Protein AF-A0A956S6U5-F1 (afdb_monomer_lite)

Structure (mmCIF, N/CA/C/O backbone):
data_AF-A0A956S6U5-F1
#
_entry.id   AF-A0A956S6U5-F1
#
loop_
_atom_site.group_PDB
_atom_site.id
_atom_site.type_symbol
_atom_site.label_atom_id
_atom_site.label_alt_id
_atom_site.label_comp_id
_atom_site.label_asym_id
_atom_site.label_entity_id
_atom_site.label_seq_id
_atom_site.pdbx_PDB_ins_code
_atom_site.Cartn_x
_atom_site.Cartn_y
_atom_site.Cartn_z
_atom_site.occupancy
_atom_site.B_iso_or_equiv
_atom_site.auth_seq_id
_atom_site.auth_comp_id
_atom_site.auth_asym_id
_atom_site.auth_atom_id
_atom_site.pdbx_PDB_model_num
ATOM 1 N N . MET A 1 1 ? -12.063 -19.665 31.461 1.00 63.97 1 MET A N 1
ATOM 2 C CA . MET A 1 1 ? -12.113 -18.635 30.399 1.00 63.97 1 MET A CA 1
ATOM 3 C C . MET A 1 1 ? -10.797 -17.857 30.260 1.00 63.97 1 MET A C 1
ATOM 5 O O . MET A 1 1 ? -10.164 -17.973 29.224 1.00 63.97 1 MET A O 1
ATOM 9 N N . ILE A 1 2 ? -10.306 -17.149 31.289 1.00 70.75 2 ILE A N 1
ATOM 10 C CA . ILE A 1 2 ? -9.060 -16.338 31.210 1.00 70.75 2 ILE A CA 1
ATOM 11 C C . ILE A 1 2 ? -7.809 -17.171 30.856 1.00 70.75 2 ILE A C 1
ATOM 13 O O . ILE A 1 2 ? -6.985 -16.750 30.048 1.00 70.75 2 ILE A O 1
ATOM 17 N N . LYS A 1 3 ? -7.678 -18.381 31.419 1.00 70.56 3 LYS A N 1
ATOM 18 C CA . LYS A 1 3 ? -6.558 -19.301 31.135 1.00 70.56 3 LYS A CA 1
ATOM 19 C C . LYS A 1 3 ? -6.547 -19.758 29.667 1.00 70.56 3 LYS A C 1
ATOM 21 O O . LYS A 1 3 ? -5.486 -19.817 29.059 1.00 70.56 3 LYS A O 1
ATOM 26 N N . THR A 1 4 ? -7.730 -19.992 29.097 1.00 69.81 4 THR A N 1
ATOM 27 C CA . THR A 1 4 ? -7.942 -20.384 27.695 1.00 69.81 4 THR A CA 1
ATOM 28 C C . THR A 1 4 ? -7.546 -19.259 26.736 1.00 69.81 4 THR A C 1
ATOM 30 O O . THR A 1 4 ? -6.752 -19.491 25.835 1.00 69.81 4 THR A O 1
ATOM 33 N N . ILE A 1 5 ? -7.970 -18.018 27.010 1.00 75.44 5 ILE A N 1
ATOM 34 C CA . ILE A 1 5 ? -7.596 -16.827 26.218 1.00 75.44 5 ILE A CA 1
ATOM 35 C C . ILE A 1 5 ? -6.073 -16.602 26.236 1.00 75.44 5 ILE A C 1
ATOM 37 O O . ILE A 1 5 ? -5.474 -16.217 25.233 1.00 75.44 5 ILE A O 1
ATOM 41 N N . LYS A 1 6 ? -5.417 -16.851 27.378 1.00 69.94 6 LYS A N 1
ATOM 42 C CA . LYS A 1 6 ? -3.961 -16.684 27.522 1.00 69.94 6 LYS A CA 1
ATOM 43 C C . LYS A 1 6 ? -3.171 -17.757 26.758 1.00 69.94 6 LYS A C 1
ATOM 45 O O . LYS A 1 6 ? -2.112 -17.452 26.218 1.00 69.94 6 LYS A O 1
ATOM 50 N N . LEU A 1 7 ? -3.688 -18.988 26.708 1.00 70.00 7 LEU A N 1
ATOM 51 C CA . LEU A 1 7 ? -3.117 -20.087 25.921 1.00 70.00 7 LEU A CA 1
ATOM 52 C C . LEU A 1 7 ? -3.271 -19.840 24.413 1.00 70.00 7 LEU A C 1
ATOM 54 O O . LEU A 1 7 ? -2.314 -20.038 23.672 1.00 70.00 7 LEU A O 1
ATOM 58 N N . GLU A 1 8 ? -4.424 -19.330 23.980 1.00 72.94 8 GLU A N 1
ATOM 59 C CA . GLU A 1 8 ? -4.687 -18.994 22.577 1.00 72.94 8 GLU A CA 1
ATOM 60 C C . GLU A 1 8 ? -3.813 -17.826 22.091 1.00 72.94 8 GLU A C 1
ATOM 62 O O . GLU A 1 8 ? -3.187 -17.921 21.038 1.00 72.94 8 GLU A O 1
ATOM 67 N N . LYS A 1 9 ? -3.658 -16.767 22.906 1.00 70.75 9 LYS A N 1
ATOM 68 C CA . LYS A 1 9 ? -2.709 -15.673 22.625 1.00 70.75 9 LYS A CA 1
ATOM 69 C C . LYS A 1 9 ? -1.279 -16.181 22.460 1.00 70.75 9 LYS A C 1
ATOM 71 O O . LYS A 1 9 ? -0.632 -15.840 21.481 1.00 70.75 9 LYS A O 1
ATOM 76 N N . LYS A 1 10 ? -0.814 -17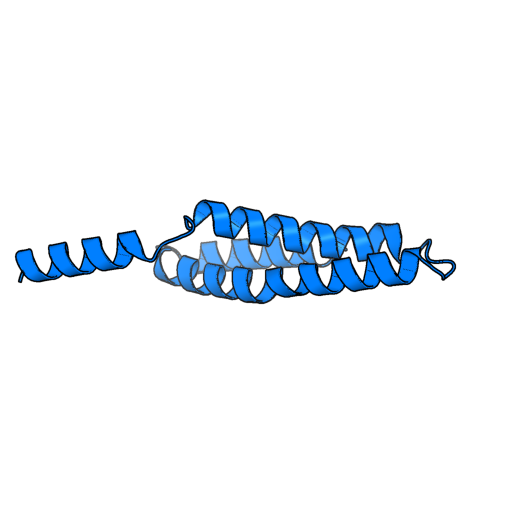.041 23.374 1.00 72.56 10 LYS A N 1
ATOM 77 C CA . LYS A 1 10 ? 0.533 -17.628 23.310 1.00 72.56 10 LYS A CA 1
ATOM 78 C C . LYS A 1 10 ? 0.737 -18.450 22.029 1.00 72.56 10 LYS A C 1
ATOM 80 O O . LYS A 1 10 ? 1.817 -18.406 21.457 1.00 72.56 10 LYS A O 1
ATOM 85 N N . GLY A 1 11 ? -0.289 -19.168 21.568 1.00 72.25 11 GLY A N 1
ATOM 86 C CA . GLY A 1 11 ? -0.271 -19.869 20.280 1.00 72.25 11 GLY A CA 1
ATOM 87 C C . GLY A 1 11 ? -0.217 -18.916 19.082 1.00 72.25 11 GLY A C 1
ATOM 88 O O . GLY A 1 11 ? 0.601 -19.117 18.189 1.00 72.25 11 GLY A O 1
ATOM 89 N N . LEU A 1 12 ? -1.024 -17.848 19.095 1.00 69.00 12 LEU A N 1
ATOM 90 C CA . LEU A 1 12 ? -1.036 -16.817 18.049 1.00 69.00 12 LEU A CA 1
ATOM 91 C C . LEU A 1 12 ? 0.292 -16.058 17.942 1.00 69.00 12 LEU A C 1
ATOM 93 O O . LEU A 1 12 ? 0.727 -15.716 16.847 1.00 69.00 12 LEU A O 1
ATOM 97 N N . ASP A 1 13 ? 0.936 -15.784 19.069 1.00 74.31 13 ASP A N 1
ATOM 98 C CA . ASP A 1 13 ? 2.201 -15.054 19.101 1.00 74.31 13 ASP A CA 1
ATOM 99 C C . ASP A 1 13 ? 3.360 -15.909 18.552 1.00 74.31 13 ASP A C 1
ATOM 101 O O . ASP A 1 13 ? 4.297 -15.363 17.979 1.00 74.31 13 ASP A O 1
ATOM 105 N N . ASN A 1 14 ? 3.253 -17.243 18.617 1.00 71.94 14 ASN A N 1
ATOM 106 C CA . ASN A 1 14 ? 4.219 -18.166 18.009 1.00 71.94 14 ASN A CA 1
ATOM 107 C C . ASN A 1 14 ? 4.066 -18.303 16.479 1.00 71.94 14 ASN A C 1
ATOM 109 O O . ASN A 1 14 ? 5.012 -18.727 15.822 1.00 71.94 14 ASN A O 1
ATOM 113 N N . ILE A 1 15 ? 2.902 -17.962 15.905 1.00 73.81 15 ILE A N 1
ATOM 114 C CA . ILE A 1 15 ? 2.659 -17.995 14.443 1.00 73.81 15 ILE A CA 1
ATOM 115 C C . ILE A 1 15 ? 2.759 -16.614 13.777 1.00 73.81 15 ILE A C 1
ATOM 117 O O . ILE A 1 15 ? 2.826 -16.520 12.551 1.00 73.81 15 ILE A O 1
ATOM 121 N N . LYS A 1 16 ? 2.773 -15.523 14.553 1.00 74.88 16 LYS A N 1
ATOM 122 C CA . LYS A 1 16 ? 2.963 -14.161 14.035 1.00 74.88 16 LYS A CA 1
ATOM 123 C C . LYS A 1 16 ? 4.431 -13.923 13.695 1.00 74.88 16 LYS A C 1
ATOM 125 O O . LYS A 1 16 ? 5.196 -13.429 14.514 1.00 74.88 16 LYS A O 1
ATOM 130 N N . LEU A 1 17 ? 4.799 -14.235 12.456 1.00 78.62 17 LEU A N 1
ATOM 131 C CA . LEU A 1 17 ? 6.159 -14.029 11.955 1.00 78.62 17 LEU A CA 1
ATOM 132 C C . LEU A 1 17 ? 6.515 -12.538 11.790 1.00 78.62 17 LEU A C 1
ATOM 134 O O . LEU A 1 17 ? 7.660 -12.150 11.999 1.00 78.62 17 LEU A O 1
ATOM 138 N N . LEU A 1 18 ? 5.539 -11.696 11.424 1.00 83.56 18 LEU A N 1
ATOM 139 C CA . LEU A 1 18 ? 5.728 -10.264 11.170 1.00 83.56 18 LEU A CA 1
ATOM 140 C C . LEU A 1 18 ? 4.713 -9.413 11.939 1.00 83.56 18 LEU A C 1
ATOM 142 O O . LEU A 1 18 ? 3.536 -9.758 12.065 1.00 83.56 18 LEU A O 1
ATOM 146 N N . SER A 1 19 ? 5.164 -8.256 12.422 1.00 88.06 19 SER A N 1
ATOM 147 C CA . SER A 1 19 ? 4.287 -7.244 13.011 1.00 88.06 19 SER A CA 1
ATOM 148 C C . SER A 1 19 ? 3.455 -6.533 11.939 1.00 88.06 19 SER A C 1
ATOM 150 O O . SER A 1 19 ? 3.873 -6.371 10.791 1.00 88.06 19 SER A O 1
ATOM 152 N N . GLY A 1 20 ? 2.289 -6.013 12.332 1.00 86.12 20 GLY A N 1
ATOM 153 C CA . GLY A 1 20 ? 1.441 -5.230 11.428 1.00 86.12 20 GLY A CA 1
ATOM 154 C C . GLY A 1 20 ? 2.137 -3.983 10.864 1.00 86.12 20 GLY A C 1
ATOM 155 O O . GLY A 1 20 ? 1.830 -3.569 9.754 1.00 86.12 20 GLY A O 1
ATOM 156 N N . ALA A 1 21 ? 3.098 -3.400 11.589 1.00 90.12 21 ALA A N 1
ATOM 157 C CA . ALA A 1 21 ? 3.903 -2.285 11.088 1.00 90.12 21 ALA A CA 1
ATOM 158 C C . ALA A 1 21 ? 4.881 -2.728 9.987 1.00 90.12 21 ALA A C 1
ATOM 160 O O . ALA A 1 21 ? 4.968 -2.069 8.956 1.00 90.12 21 ALA A O 1
ATOM 161 N N . GLN A 1 22 ? 5.558 -3.869 10.162 1.00 92.38 22 GLN A N 1
ATOM 162 C CA . GLN A 1 22 ? 6.442 -4.435 9.134 1.00 92.38 22 GLN A CA 1
ATOM 163 C C . GLN A 1 22 ? 5.676 -4.752 7.850 1.00 92.38 22 GLN A C 1
ATOM 165 O O . GLN A 1 22 ? 6.116 -4.378 6.769 1.00 92.38 22 GLN A O 1
ATOM 170 N N . LEU A 1 23 ? 4.495 -5.363 7.967 1.00 92.50 23 LEU A N 1
ATOM 171 C CA . LEU A 1 23 ? 3.650 -5.652 6.809 1.00 92.50 23 LEU A CA 1
ATOM 172 C C . LEU A 1 23 ? 3.209 -4.370 6.075 1.00 92.50 23 LEU A C 1
ATOM 174 O O . LEU A 1 23 ? 3.131 -4.372 4.849 1.00 92.50 23 LEU A O 1
ATOM 178 N N . LYS A 1 24 ? 2.972 -3.260 6.794 1.00 91.69 24 LYS A N 1
ATOM 179 C CA . LYS A 1 24 ? 2.673 -1.959 6.166 1.00 91.69 24 LYS A CA 1
ATOM 180 C C . LYS A 1 24 ? 3.855 -1.436 5.366 1.00 91.69 24 LYS A C 1
ATOM 182 O O . LYS A 1 24 ? 3.659 -0.997 4.240 1.00 91.69 24 LYS A O 1
ATOM 187 N N . TYR A 1 25 ? 5.067 -1.502 5.917 1.00 94.12 25 TYR A N 1
ATOM 188 C CA . TYR A 1 25 ? 6.264 -1.084 5.185 1.00 94.12 25 TYR A CA 1
ATOM 189 C C . TYR A 1 25 ? 6.505 -1.936 3.940 1.00 94.12 25 TYR A C 1
ATOM 191 O O . TYR A 1 25 ? 6.836 -1.384 2.898 1.00 94.12 25 TYR A O 1
ATOM 199 N N . ILE A 1 26 ? 6.271 -3.249 4.018 1.00 94.25 26 ILE A N 1
ATOM 200 C CA . ILE A 1 26 ? 6.359 -4.140 2.853 1.00 94.25 26 ILE A CA 1
ATOM 201 C C . ILE A 1 26 ? 5.341 -3.733 1.781 1.00 94.25 26 ILE A C 1
ATOM 203 O O . ILE A 1 26 ? 5.702 -3.647 0.612 1.00 94.25 26 ILE A O 1
ATOM 207 N N . ALA A 1 27 ? 4.098 -3.430 2.169 1.00 93.69 27 ALA A N 1
ATOM 208 C CA . ALA A 1 27 ? 3.069 -2.975 1.234 1.00 93.69 27 ALA A CA 1
ATOM 209 C C . ALA A 1 27 ? 3.461 -1.663 0.534 1.00 93.69 27 ALA A C 1
ATOM 211 O O . ALA A 1 27 ? 3.387 -1.578 -0.690 1.00 93.69 27 ALA A O 1
ATOM 212 N N . PHE A 1 28 ? 3.935 -0.669 1.295 1.00 94.00 28 PHE A N 1
ATOM 213 C CA . PHE A 1 28 ? 4.400 0.602 0.733 1.00 94.00 28 PHE A CA 1
ATOM 214 C C . PHE A 1 28 ? 5.612 0.428 -0.183 1.00 94.00 28 PHE A C 1
ATOM 216 O O . PHE A 1 28 ? 5.646 1.022 -1.254 1.00 94.00 28 PHE A O 1
ATOM 223 N N . LEU A 1 29 ? 6.591 -0.392 0.207 1.00 94.38 29 LEU A N 1
ATOM 224 C CA . LEU A 1 29 ? 7.791 -0.616 -0.595 1.00 94.38 29 LEU A CA 1
ATOM 225 C C . LEU A 1 29 ? 7.471 -1.353 -1.902 1.00 94.38 29 LEU A C 1
ATOM 227 O O . LEU A 1 29 ? 7.954 -0.958 -2.955 1.00 94.38 29 LEU A O 1
ATOM 231 N N . SER A 1 30 ? 6.629 -2.388 -1.841 1.00 93.56 30 SER A N 1
ATOM 232 C CA . SER A 1 30 ? 6.164 -3.134 -3.018 1.00 93.56 30 SER A CA 1
ATOM 233 C C . SER A 1 30 ? 5.432 -2.217 -4.008 1.00 93.56 30 SER A C 1
ATOM 235 O O . SER A 1 30 ? 5.737 -2.233 -5.196 1.00 93.56 30 SER A O 1
ATOM 237 N N . MET A 1 31 ? 4.549 -1.344 -3.518 1.00 94.19 31 MET A N 1
ATOM 238 C CA . MET A 1 31 ? 3.840 -0.364 -4.347 1.00 94.19 31 MET A CA 1
ATOM 239 C C . MET A 1 31 ? 4.770 0.687 -4.952 1.00 94.19 31 MET A C 1
ATOM 241 O O . MET A 1 31 ? 4.615 1.039 -6.115 1.00 94.19 31 MET A O 1
ATOM 245 N N . LEU A 1 32 ? 5.745 1.171 -4.178 1.00 92.88 32 LEU A N 1
ATOM 246 C CA . LEU A 1 32 ? 6.726 2.136 -4.662 1.00 92.88 32 LEU A CA 1
ATOM 247 C C . LEU A 1 32 ? 7.572 1.544 -5.792 1.00 92.88 32 LEU A C 1
ATOM 249 O O . LEU A 1 32 ? 7.812 2.223 -6.781 1.00 92.88 32 LEU A O 1
ATOM 253 N N . ILE A 1 33 ? 7.998 0.283 -5.662 1.00 90.69 33 ILE A N 1
ATOM 254 C CA . ILE A 1 33 ? 8.749 -0.420 -6.710 1.00 90.69 33 ILE A CA 1
ATOM 255 C C . ILE A 1 33 ? 7.911 -0.529 -7.990 1.00 90.69 33 ILE A C 1
ATOM 257 O O . ILE A 1 33 ? 8.430 -0.237 -9.061 1.00 90.69 33 ILE A O 1
ATOM 261 N N . ASP A 1 34 ? 6.627 -0.883 -7.882 1.00 90.69 34 ASP A N 1
ATOM 262 C CA . ASP A 1 34 ? 5.699 -0.958 -9.023 1.00 90.69 34 ASP A CA 1
ATOM 263 C C . ASP A 1 34 ? 5.563 0.388 -9.755 1.00 90.69 34 ASP A C 1
ATOM 265 O O . ASP A 1 34 ? 5.668 0.457 -10.978 1.00 90.69 34 ASP A O 1
ATOM 269 N N . HIS A 1 35 ? 5.377 1.466 -8.992 1.00 91.44 35 HIS A N 1
ATOM 270 C CA . HIS A 1 35 ? 5.216 2.826 -9.510 1.00 91.44 35 HIS A CA 1
ATOM 271 C C . HIS A 1 35 ? 6.513 3.334 -10.154 1.00 91.44 35 HIS A C 1
ATOM 273 O O . HIS A 1 35 ? 6.519 3.705 -11.323 1.00 91.44 35 HIS A O 1
ATOM 279 N N . VAL A 1 36 ? 7.654 3.195 -9.469 1.00 89.06 36 VAL A N 1
ATOM 280 C CA . VAL A 1 36 ? 8.980 3.552 -10.004 1.00 89.06 36 VAL A CA 1
ATOM 281 C C . VAL A 1 36 ? 9.315 2.765 -11.273 1.00 89.06 36 VAL A C 1
ATOM 283 O O . VAL A 1 36 ? 9.849 3.338 -12.224 1.00 89.06 36 VAL A O 1
ATOM 286 N N . ASN A 1 37 ? 8.991 1.470 -11.320 1.00 86.94 37 ASN A N 1
ATOM 287 C CA . ASN A 1 37 ? 9.198 0.644 -12.507 1.00 86.94 37 ASN A CA 1
ATOM 288 C C . ASN A 1 37 ? 8.385 1.184 -13.697 1.00 86.94 37 ASN A C 1
ATOM 290 O O . ASN A 1 37 ? 8.934 1.418 -14.774 1.00 86.94 37 ASN A O 1
ATOM 294 N N . LYS A 1 38 ? 7.098 1.481 -13.492 1.00 85.56 38 LYS A N 1
ATOM 295 C CA . LYS A 1 38 ? 6.208 2.022 -14.534 1.00 85.56 38 LYS A CA 1
ATOM 296 C C . LYS A 1 38 ? 6.539 3.457 -14.945 1.00 85.56 38 LYS A C 1
ATOM 298 O O . LYS A 1 38 ? 6.404 3.795 -16.117 1.00 85.56 38 LYS A O 1
ATOM 303 N N . ALA A 1 39 ? 6.982 4.294 -14.012 1.00 85.62 39 ALA A N 1
ATOM 304 C CA . ALA A 1 39 ? 7.265 5.702 -14.264 1.00 85.62 39 ALA A CA 1
ATOM 305 C C . ALA A 1 39 ? 8.651 5.952 -14.861 1.00 85.62 39 ALA A C 1
ATOM 307 O O . ALA A 1 39 ? 8.804 6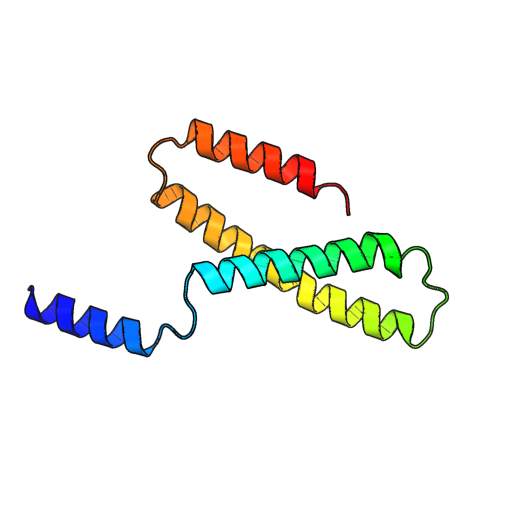.865 -15.667 1.00 85.62 39 ALA A O 1
ATOM 308 N N . LEU A 1 40 ? 9.668 5.179 -14.462 1.00 80.81 40 LEU A N 1
ATOM 309 C CA . LEU A 1 40 ? 11.059 5.425 -14.859 1.00 80.81 40 LEU A CA 1
ATOM 310 C C . LEU A 1 40 ? 11.622 4.364 -15.801 1.00 80.81 40 LEU A C 1
ATOM 312 O O . LEU A 1 40 ? 12.385 4.711 -16.696 1.00 80.81 40 LEU A O 1
ATOM 316 N N . ILE A 1 41 ? 11.281 3.086 -15.608 1.00 77.25 41 ILE A N 1
ATOM 317 C CA . ILE A 1 41 ? 11.896 1.986 -16.367 1.00 77.25 41 ILE A CA 1
ATOM 318 C C . ILE A 1 41 ? 11.136 1.726 -17.670 1.00 77.25 41 ILE A C 1
ATOM 320 O O . ILE A 1 41 ? 11.758 1.680 -18.728 1.00 77.25 41 ILE A O 1
ATOM 324 N N . TYR A 1 42 ? 9.804 1.644 -17.626 1.00 78.38 42 TYR A N 1
ATOM 325 C CA . TYR A 1 42 ? 8.963 1.440 -18.816 1.00 78.38 42 TYR A CA 1
ATOM 326 C C . TYR A 1 42 ? 9.183 2.468 -19.950 1.00 78.38 42 TYR A C 1
ATOM 328 O O . TYR A 1 42 ? 9.216 2.053 -21.108 1.00 78.38 42 TYR A O 1
ATOM 336 N N . PRO A 1 43 ? 9.372 3.780 -19.691 1.00 76.69 43 PRO A N 1
ATOM 337 C CA . PRO A 1 43 ? 9.581 4.761 -20.763 1.00 76.69 43 PRO A CA 1
ATOM 338 C C . PRO A 1 43 ? 10.942 4.668 -21.466 1.00 76.69 43 PRO A C 1
ATOM 340 O O . PRO A 1 43 ? 11.096 5.221 -22.551 1.00 76.69 43 PRO A O 1
ATOM 343 N N . ILE A 1 44 ? 11.928 4.014 -20.844 1.00 73.31 44 ILE A N 1
ATOM 344 C CA . ILE A 1 44 ? 13.318 3.896 -21.330 1.00 73.31 44 ILE A CA 1
ATOM 345 C C . ILE A 1 44 ? 13.593 2.444 -21.780 1.00 73.31 44 ILE A C 1
ATOM 347 O O . ILE A 1 44 ? 14.732 2.010 -21.947 1.00 73.31 44 ILE A O 1
ATOM 351 N N . LEU A 1 45 ? 12.537 1.642 -21.927 1.00 73.75 45 LEU A N 1
ATOM 352 C CA . LEU A 1 45 ? 12.638 0.207 -22.133 1.00 73.75 45 LEU A CA 1
ATOM 353 C C . LEU A 1 45 ? 12.898 -0.117 -23.613 1.00 73.75 45 LEU A C 1
ATOM 355 O O . LEU A 1 45 ? 11.975 -0.376 -24.376 1.00 73.75 45 LEU A O 1
ATOM 359 N N . ASP A 1 46 ? 14.173 -0.154 -24.005 1.00 70.44 46 ASP A N 1
ATOM 360 C CA . ASP A 1 46 ? 14.620 -0.494 -25.373 1.00 70.44 46 ASP A CA 1
ATOM 361 C C . ASP A 1 46 ? 14.767 -2.014 -25.630 1.00 70.44 46 ASP A C 1
ATOM 363 O O . ASP A 1 46 ? 15.352 -2.457 -26.619 1.00 70.44 46 ASP A O 1
ATOM 367 N N . GLY A 1 47 ? 14.200 -2.843 -24.750 1.00 67.25 47 GLY A N 1
ATOM 368 C CA . GLY A 1 47 ? 14.232 -4.303 -24.848 1.00 67.25 47 GLY A CA 1
ATOM 369 C C . GLY A 1 47 ? 15.478 -4.969 -24.242 1.00 67.25 47 GLY A C 1
ATOM 370 O O . GLY A 1 47 ? 16.422 -4.318 -23.799 1.00 67.25 47 GLY A O 1
ATOM 371 N N . GLY A 1 48 ? 15.474 -6.305 -24.175 1.00 78.25 48 GLY A N 1
ATOM 372 C CA . GLY A 1 48 ? 16.569 -7.105 -23.603 1.00 78.25 48 GLY A CA 1
ATOM 373 C C . GLY A 1 48 ? 16.471 -7.316 -22.085 1.00 78.25 48 GLY A C 1
ATOM 374 O O . GLY A 1 48 ? 15.379 -7.400 -21.538 1.00 78.25 48 GLY A O 1
ATOM 375 N N . LEU A 1 49 ? 17.613 -7.409 -21.394 1.00 73.56 49 LEU A N 1
ATOM 376 C CA . LEU A 1 49 ? 17.718 -7.758 -19.960 1.00 73.56 49 LEU A CA 1
ATOM 377 C C . LEU A 1 49 ? 16.877 -6.834 -19.045 1.00 73.56 49 LEU A C 1
ATOM 379 O O . LEU A 1 49 ? 16.348 -7.267 -18.026 1.00 73.56 49 LEU A O 1
ATOM 383 N N . LEU A 1 50 ? 16.686 -5.570 -19.435 1.00 75.31 50 LEU A N 1
ATOM 384 C CA . LEU A 1 50 ? 15.853 -4.620 -18.691 1.00 75.31 50 LEU A CA 1
ATOM 385 C C . LEU A 1 50 ? 14.358 -4.988 -18.686 1.00 75.31 50 LEU A C 1
ATOM 387 O O . LEU A 1 50 ? 13.691 -4.693 -17.697 1.00 75.31 50 LEU A O 1
ATOM 391 N N . LEU A 1 51 ? 13.846 -5.663 -19.726 1.00 78.12 51 LEU A N 1
ATOM 392 C CA . LEU A 1 51 ? 12.469 -6.184 -19.735 1.00 78.12 51 LEU A CA 1
ATOM 393 C C . LEU A 1 51 ? 12.285 -7.249 -18.655 1.00 78.12 51 LEU A C 1
ATOM 395 O O . LEU A 1 51 ? 11.335 -7.175 -17.886 1.00 78.12 51 LEU A O 1
ATOM 399 N N . GLU A 1 52 ? 13.220 -8.195 -18.545 1.00 80.00 52 GLU A N 1
ATOM 400 C CA . GLU A 1 52 ? 13.118 -9.283 -17.563 1.00 80.00 52 GLU A CA 1
ATOM 401 C C . GLU A 1 52 ? 13.170 -8.762 -16.118 1.00 80.00 52 GLU A C 1
ATOM 403 O O . GLU A 1 52 ? 12.443 -9.241 -15.246 1.00 80.00 52 GLU A O 1
ATOM 408 N N . ILE A 1 53 ? 14.001 -7.746 -15.859 1.00 81.19 53 ILE A N 1
ATOM 409 C CA . ILE A 1 53 ? 14.062 -7.085 -14.546 1.00 81.19 53 ILE A CA 1
ATOM 410 C C . ILE A 1 53 ? 12.760 -6.327 -14.260 1.00 81.19 53 ILE A C 1
ATOM 412 O O . ILE A 1 53 ? 12.245 -6.390 -13.141 1.00 81.19 53 ILE A O 1
ATOM 416 N N . SER A 1 54 ? 12.225 -5.623 -15.259 1.00 84.12 54 SER A N 1
ATOM 417 C CA . SER A 1 54 ? 10.977 -4.872 -15.125 1.00 84.12 54 SER A CA 1
ATOM 418 C C . SER A 1 54 ? 9.788 -5.799 -14.847 1.00 84.12 54 SER A C 1
ATOM 420 O O . SER A 1 54 ? 9.021 -5.545 -13.918 1.00 84.12 54 SER A O 1
ATOM 422 N N . ASP A 1 55 ? 9.692 -6.930 -15.549 1.00 84.69 55 ASP A N 1
ATOM 423 C CA . ASP A 1 55 ? 8.657 -7.944 -15.319 1.00 84.69 55 ASP A CA 1
ATOM 424 C C . ASP A 1 55 ? 8.731 -8.520 -13.898 1.00 84.69 55 ASP A C 1
ATOM 426 O O . ASP A 1 55 ? 7.710 -8.720 -13.231 1.00 84.69 55 ASP A O 1
ATOM 430 N N . PHE A 1 56 ? 9.942 -8.750 -13.387 1.00 87.00 56 PHE A N 1
ATOM 431 C CA . PHE A 1 56 ? 10.132 -9.216 -12.017 1.00 87.00 56 PHE A CA 1
ATOM 432 C C . PHE A 1 56 ? 9.648 -8.190 -10.978 1.00 87.00 56 PHE A C 1
ATOM 434 O O . PHE A 1 56 ? 8.992 -8.558 -9.995 1.00 87.00 56 PHE A O 1
ATOM 441 N N . PHE A 1 57 ? 9.921 -6.901 -11.193 1.00 86.75 57 PHE A N 1
ATOM 442 C CA . PHE A 1 57 ? 9.437 -5.828 -10.321 1.00 86.75 57 PHE A CA 1
ATOM 443 C C . PHE A 1 57 ? 7.917 -5.676 -10.355 1.00 86.75 57 PHE A C 1
ATOM 445 O O . PHE A 1 57 ? 7.318 -5.503 -9.291 1.00 86.75 57 PHE A O 1
ATOM 452 N N . ASP A 1 58 ? 7.280 -5.855 -11.512 1.00 86.44 58 ASP A N 1
ATOM 453 C CA . ASP A 1 58 ? 5.817 -5.869 -11.622 1.00 86.44 58 ASP A CA 1
ATOM 454 C C . ASP A 1 58 ? 5.195 -7.021 -10.815 1.00 86.44 58 ASP A C 1
ATOM 456 O O . ASP A 1 58 ? 4.170 -6.851 -10.146 1.00 86.44 58 ASP A O 1
ATOM 460 N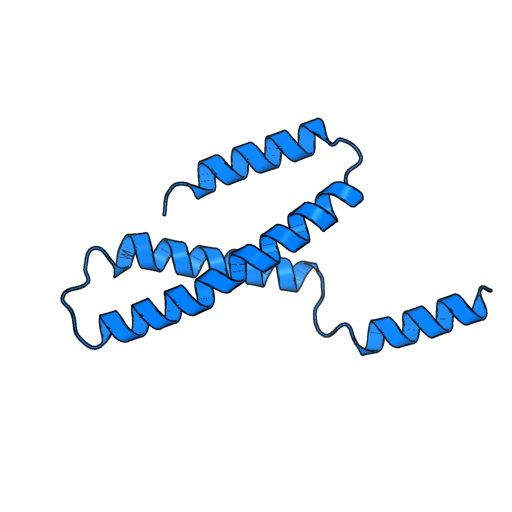 N . VAL A 1 59 ? 5.815 -8.206 -10.817 1.00 89.56 59 VAL A N 1
ATOM 461 C CA . VAL A 1 59 ? 5.340 -9.345 -10.012 1.00 89.56 59 VAL A CA 1
ATOM 462 C C . VAL A 1 59 ? 5.421 -9.039 -8.516 1.00 89.56 59 VAL A C 1
ATOM 464 O O . VAL A 1 59 ? 4.466 -9.309 -7.783 1.00 89.56 59 VAL A O 1
ATOM 467 N N . ILE A 1 60 ? 6.522 -8.438 -8.056 1.00 89.44 60 ILE A N 1
ATOM 468 C CA . ILE A 1 60 ? 6.666 -8.014 -6.655 1.00 89.44 60 ILE A CA 1
ATOM 469 C C . ILE A 1 60 ? 5.648 -6.923 -6.314 1.00 89.44 60 ILE A C 1
ATOM 471 O O . ILE A 1 60 ? 5.051 -6.957 -5.235 1.00 89.44 60 ILE A O 1
ATOM 475 N N . GLY A 1 61 ? 5.420 -5.982 -7.228 1.00 89.06 61 GLY A N 1
ATOM 476 C CA . GLY A 1 61 ? 4.465 -4.887 -7.098 1.00 89.06 61 GLY A CA 1
ATOM 477 C C . GLY A 1 61 ? 3.029 -5.338 -6.848 1.00 89.06 61 GLY A C 1
ATOM 478 O O . GLY A 1 61 ? 2.320 -4.778 -6.010 1.00 89.06 61 GLY A O 1
ATOM 479 N N . ARG A 1 62 ? 2.606 -6.433 -7.489 1.00 92.06 62 ARG A N 1
ATOM 480 C CA . ARG A 1 62 ? 1.250 -6.998 -7.340 1.00 92.06 62 ARG A CA 1
ATOM 481 C C . ARG A 1 62 ? 0.911 -7.427 -5.912 1.00 92.06 62 ARG A C 1
ATOM 483 O O . ARG A 1 62 ? -0.270 -7.487 -5.572 1.00 92.06 62 ARG A O 1
ATOM 490 N N . ILE A 1 63 ? 1.909 -7.701 -5.066 1.00 92.75 63 ILE A N 1
ATOM 491 C CA . ILE A 1 63 ? 1.706 -8.088 -3.659 1.00 92.75 63 ILE A CA 1
ATOM 492 C C . ILE A 1 63 ? 1.232 -6.895 -2.811 1.00 92.75 63 ILE A C 1
ATOM 494 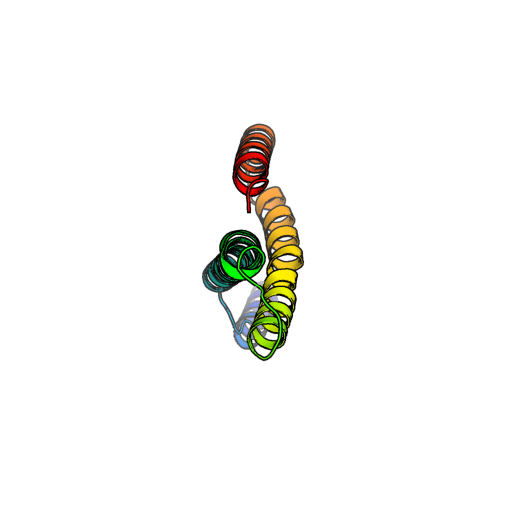O O . ILE A 1 63 ? 0.555 -7.091 -1.798 1.00 92.75 63 ILE A O 1
ATOM 498 N N . ALA A 1 64 ? 1.506 -5.657 -3.230 1.00 93.44 64 ALA A N 1
ATOM 499 C CA . ALA A 1 64 ? 1.028 -4.470 -2.533 1.00 93.44 64 ALA A CA 1
ATOM 500 C C . ALA A 1 64 ? -0.501 -4.454 -2.408 1.00 93.44 64 ALA A C 1
ATOM 502 O O . ALA A 1 64 ? -1.026 -4.198 -1.325 1.00 93.44 64 ALA A O 1
ATOM 503 N N . PHE A 1 65 ? -1.222 -4.780 -3.486 1.00 93.19 65 PHE A N 1
ATOM 504 C CA . PHE A 1 65 ? -2.684 -4.721 -3.516 1.00 93.19 65 PHE A CA 1
ATOM 505 C C . PHE A 1 65 ? -3.369 -5.569 -2.425 1.00 93.19 65 PHE A C 1
ATOM 507 O O . PHE A 1 65 ? -4.126 -4.999 -1.631 1.00 93.19 65 PHE A O 1
ATOM 514 N N . PRO A 1 66 ? -3.121 -6.892 -2.302 1.00 94.88 66 PRO A N 1
ATOM 515 C CA . PRO A 1 66 ? -3.745 -7.695 -1.252 1.00 94.88 66 PRO A CA 1
ATOM 516 C C . PRO A 1 66 ? -3.349 -7.241 0.163 1.00 94.88 66 PRO A C 1
ATOM 518 O O . PRO A 1 66 ? -4.174 -7.319 1.076 1.00 94.88 66 PRO A O 1
ATOM 521 N N . LEU A 1 67 ? -2.135 -6.710 0.358 1.00 95.00 67 LEU A N 1
ATOM 522 C CA . LEU A 1 67 ? -1.724 -6.147 1.649 1.00 95.00 67 LEU A CA 1
ATOM 523 C C . LEU A 1 67 ? -2.486 -4.856 1.980 1.00 95.00 67 LEU A C 1
ATOM 525 O O . LEU A 1 67 ? -2.980 -4.704 3.098 1.00 95.00 67 LEU A O 1
ATOM 529 N N . PHE A 1 68 ? -2.639 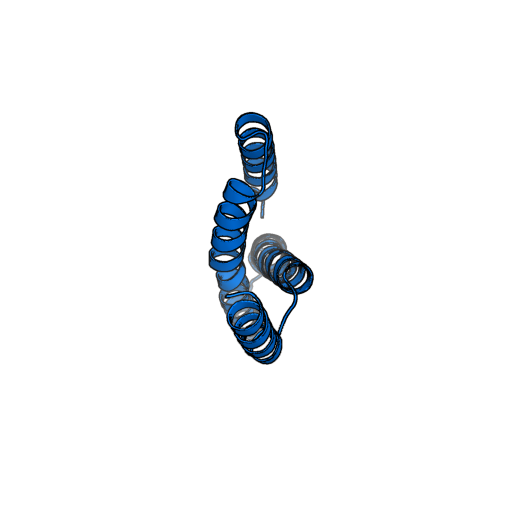-3.941 1.020 1.00 94.69 68 PHE A N 1
ATOM 530 C CA . PHE A 1 68 ? -3.442 -2.733 1.212 1.00 94.69 68 PHE A CA 1
ATOM 531 C C . PHE A 1 68 ? -4.912 -3.061 1.458 1.00 94.69 68 PHE A C 1
ATOM 533 O O . PHE A 1 68 ? -5.503 -2.485 2.369 1.00 94.69 68 PHE A O 1
ATOM 540 N N . ALA A 1 69 ? -5.489 -4.025 0.736 1.00 95.06 69 ALA A N 1
ATOM 541 C CA . ALA A 1 69 ? -6.856 -4.486 0.975 1.00 95.06 69 ALA A CA 1
ATOM 542 C C . ALA A 1 69 ? -7.036 -4.995 2.417 1.00 95.06 69 ALA A C 1
ATOM 544 O O . ALA A 1 69 ? -7.975 -4.591 3.109 1.00 95.06 69 ALA A O 1
ATOM 545 N N . PHE A 1 70 ? -6.091 -5.802 2.912 1.00 94.69 70 PHE A N 1
ATOM 546 C CA . PHE A 1 70 ? -6.073 -6.240 4.307 1.00 94.69 70 PHE A CA 1
ATOM 547 C C . PHE A 1 70 ? -6.021 -5.054 5.284 1.00 94.69 70 PHE A C 1
ATOM 549 O O . PHE A 1 70 ? -6.818 -4.993 6.223 1.00 94.69 70 PHE A O 1
ATOM 556 N N . PHE A 1 71 ? -5.142 -4.073 5.055 1.00 94.50 71 PHE A N 1
ATOM 557 C CA . PHE A 1 71 ? -5.042 -2.896 5.922 1.00 94.50 71 PHE A CA 1
ATOM 558 C C . PHE A 1 71 ? -6.244 -1.963 5.851 1.00 94.50 71 PHE A C 1
ATOM 560 O O . PHE A 1 71 ? -6.542 -1.304 6.849 1.00 94.50 71 PHE A O 1
ATOM 567 N N . ILE A 1 72 ? -6.942 -1.905 4.718 1.00 95.19 72 ILE A N 1
ATOM 568 C CA . ILE A 1 72 ? -8.182 -1.141 4.586 1.00 95.19 72 ILE A CA 1
ATOM 569 C C . ILE A 1 72 ? -9.260 -1.746 5.484 1.00 95.19 72 ILE A C 1
ATOM 571 O O . ILE A 1 72 ? -9.884 -1.041 6.280 1.00 95.19 72 ILE A O 1
ATOM 575 N N . VAL A 1 73 ? -9.435 -3.067 5.418 1.00 95.19 73 VAL A N 1
ATOM 576 C CA . VAL A 1 73 ? -10.388 -3.785 6.273 1.00 95.19 73 VAL A CA 1
ATOM 577 C C . VAL A 1 73 ? -9.993 -3.649 7.746 1.00 95.19 73 VAL A C 1
ATOM 579 O O . VAL A 1 73 ? -10.817 -3.273 8.581 1.00 95.19 73 VAL A O 1
ATOM 582 N N . GLU A 1 74 ? -8.721 -3.877 8.078 1.00 93.94 74 GLU A N 1
ATOM 583 C CA . GLU A 1 74 ? -8.220 -3.749 9.448 1.00 93.94 74 GLU A CA 1
ATOM 584 C C . GLU A 1 74 ? -8.394 -2.316 9.995 1.00 93.94 74 GLU A C 1
ATOM 586 O O . GLU A 1 74 ? -8.817 -2.117 11.137 1.00 93.94 74 GLU A O 1
ATOM 591 N N . GLY A 1 75 ? -8.106 -1.304 9.174 1.00 93.38 75 GLY A N 1
ATOM 592 C CA . GLY A 1 75 ? -8.279 0.107 9.505 1.00 93.38 75 GLY A CA 1
ATOM 593 C C . GLY A 1 75 ? -9.744 0.496 9.696 1.00 93.38 75 GLY A C 1
ATOM 594 O O . GLY A 1 75 ? -10.057 1.251 10.621 1.00 93.38 75 GLY A O 1
ATOM 595 N N . PHE A 1 76 ? -10.651 -0.069 8.896 1.00 94.25 76 PHE A N 1
ATOM 596 C CA . PHE A 1 76 ? -12.090 0.156 9.018 1.00 94.25 76 PHE A CA 1
ATOM 597 C C . PHE A 1 76 ? -12.650 -0.340 10.357 1.00 94.25 76 PHE A C 1
ATOM 599 O O . PHE A 1 76 ? -13.433 0.367 10.992 1.00 94.25 76 PHE A O 1
ATOM 606 N N . PHE A 1 77 ? -12.219 -1.515 10.828 1.00 93.44 77 PHE A N 1
ATOM 607 C CA . PHE A 1 77 ? -12.643 -2.040 12.133 1.00 93.44 77 PHE A CA 1
ATOM 608 C C . PHE A 1 77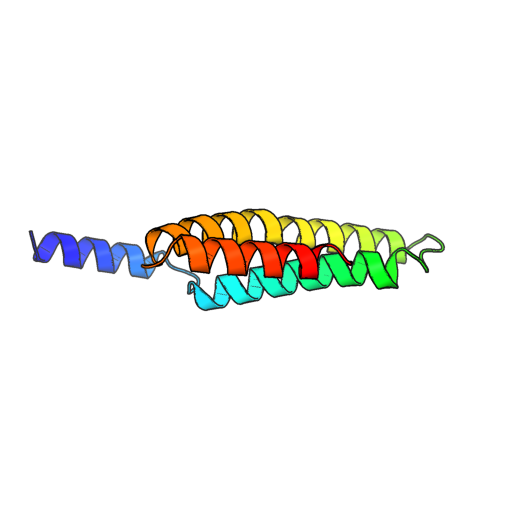 ? -12.001 -1.308 13.319 1.00 93.44 77 PHE A C 1
ATOM 610 O O . PHE A 1 77 ? -12.601 -1.236 14.391 1.00 93.44 77 PHE A O 1
ATOM 617 N N . LYS A 1 78 ? -10.796 -0.748 13.149 1.00 92.31 78 LYS A N 1
ATOM 618 C CA . LYS A 1 78 ? -10.072 -0.040 14.219 1.00 92.31 78 LYS A CA 1
ATOM 619 C C . LYS A 1 78 ? -10.432 1.444 14.342 1.00 92.31 78 LYS A C 1
ATOM 621 O O . LYS A 1 78 ? -10.218 2.030 15.404 1.00 92.31 78 LYS A O 1
ATOM 626 N N . THR A 1 79 ? -10.936 2.085 13.286 1.00 94.94 79 THR A N 1
ATOM 627 C CA . THR A 1 79 ? -11.225 3.526 13.306 1.00 94.94 79 THR A CA 1
ATOM 628 C C . THR A 1 79 ? -12.533 3.851 14.030 1.00 94.94 79 THR A C 1
ATOM 630 O O . THR A 1 79 ? -13.545 3.173 13.872 1.00 94.94 79 THR A O 1
ATOM 633 N N . LYS A 1 80 ? -12.545 4.953 14.790 1.00 92.56 80 LYS A N 1
ATOM 634 C CA . LYS A 1 80 ? -13.766 5.476 15.432 1.00 92.56 80 LYS A CA 1
ATOM 635 C C . LYS A 1 80 ? -14.590 6.376 14.506 1.00 92.56 80 LYS A C 1
ATOM 637 O O . LYS A 1 80 ? -15.791 6.514 14.701 1.00 92.56 80 LYS A O 1
ATOM 642 N N . SER A 1 81 ? -13.960 6.992 13.499 1.00 95.88 81 SER A N 1
ATOM 643 C CA . SER A 1 81 ? -14.621 7.907 12.558 1.00 95.88 81 SER A CA 1
ATOM 644 C C . SER A 1 81 ? -14.461 7.419 11.124 1.00 95.88 81 SER A C 1
ATOM 646 O O . SER A 1 81 ? -13.436 7.638 10.475 1.00 95.88 81 SER A O 1
ATOM 648 N N . ARG A 1 82 ? -15.511 6.765 10.616 1.00 93.38 82 ARG A N 1
ATOM 649 C CA . ARG A 1 82 ? -15.532 6.170 9.271 1.00 93.38 82 ARG A CA 1
ATOM 650 C C . ARG A 1 82 ? -15.462 7.221 8.162 1.00 93.38 82 ARG A C 1
ATOM 652 O O . ARG A 1 82 ? -14.772 7.004 7.177 1.00 93.38 82 ARG A O 1
ATOM 659 N N . LYS A 1 83 ? -16.107 8.381 8.346 1.00 94.12 83 LYS A N 1
ATOM 660 C CA . LYS A 1 83 ? -16.091 9.478 7.359 1.00 94.12 83 LYS A CA 1
ATOM 661 C C . LYS A 1 83 ? -14.683 10.043 7.157 1.00 94.12 83 LYS A C 1
ATOM 663 O O . LYS A 1 83 ? -14.240 10.175 6.024 1.00 94.12 83 LYS A O 1
ATOM 668 N N . LYS A 1 84 ? -13.959 10.319 8.251 1.00 94.62 84 LYS A N 1
ATOM 669 C CA . LYS A 1 84 ? -12.570 10.804 8.183 1.00 94.62 84 LYS A CA 1
ATOM 670 C C . LYS A 1 84 ? -11.640 9.750 7.582 1.00 94.62 84 LYS A C 1
ATOM 672 O O . LYS A 1 84 ? -10.756 10.082 6.805 1.00 94.62 84 LYS A O 1
ATOM 677 N N . TYR A 1 85 ? -11.863 8.483 7.924 1.00 96.06 85 TYR A N 1
ATOM 678 C CA . TYR A 1 85 ? -11.097 7.378 7.362 1.00 96.06 85 TYR A CA 1
ATOM 679 C C . TYR A 1 85 ? -11.288 7.246 5.846 1.00 96.06 85 TYR A C 1
ATOM 681 O O . TYR A 1 85 ? -10.302 7.188 5.120 1.00 96.06 85 TYR A O 1
ATOM 689 N N . LEU A 1 86 ? -12.535 7.289 5.366 1.00 95.31 86 LEU A N 1
ATOM 690 C CA . LEU A 1 86 ? -12.839 7.270 3.936 1.00 95.31 86 LEU A CA 1
ATOM 691 C C . LEU A 1 86 ? -12.225 8.472 3.206 1.00 95.31 86 LEU A C 1
ATOM 693 O O . LEU A 1 86 ? -11.629 8.289 2.154 1.00 95.31 86 LEU A O 1
ATOM 697 N N . ALA A 1 87 ? -12.312 9.679 3.776 1.00 96.19 87 ALA A N 1
ATOM 698 C CA . ALA A 1 87 ? -11.689 10.866 3.188 1.00 96.19 87 ALA A CA 1
ATOM 699 C C . ALA A 1 87 ? -10.168 10.697 3.031 1.00 96.19 87 ALA A C 1
ATOM 701 O O . ALA A 1 87 ? -9.627 10.977 1.968 1.00 96.19 87 ALA A O 1
ATOM 702 N N . ASN A 1 88 ? -9.488 10.168 4.053 1.00 95.12 88 ASN A N 1
ATOM 703 C CA . ASN A 1 88 ? -8.055 9.882 3.973 1.00 95.12 88 ASN A CA 1
ATOM 704 C C . ASN A 1 88 ? -7.729 8.824 2.906 1.00 95.12 88 ASN A C 1
ATOM 706 O O . ASN A 1 88 ? -6.729 8.965 2.210 1.00 95.12 88 ASN A O 1
ATOM 710 N N . LEU A 1 89 ? -8.560 7.783 2.770 1.00 95.00 89 LEU A N 1
ATOM 711 C CA . LEU A 1 89 ? -8.396 6.771 1.721 1.00 95.00 89 LEU A CA 1
ATOM 712 C C . LEU A 1 89 ? -8.563 7.368 0.323 1.00 95.00 89 LEU A C 1
ATOM 714 O O . LEU A 1 89 ? -7.771 7.054 -0.555 1.00 95.00 89 LEU A O 1
ATOM 718 N N . LEU A 1 90 ? -9.550 8.246 0.124 1.00 95.69 90 LEU A N 1
ATOM 719 C CA . LEU A 1 90 ? -9.760 8.924 -1.156 1.00 95.69 90 LEU A CA 1
ATOM 720 C C . LEU A 1 90 ? -8.592 9.850 -1.505 1.00 95.69 90 LEU A C 1
ATOM 722 O O . LEU A 1 90 ? -8.121 9.825 -2.633 1.00 95.69 90 LEU A O 1
ATOM 726 N N . ILE A 1 91 ? -8.082 10.615 -0.535 1.00 95.75 91 ILE A N 1
ATOM 727 C CA . ILE A 1 91 ? -6.896 11.459 -0.740 1.00 95.75 91 ILE A CA 1
ATOM 728 C C . ILE A 1 91 ? -5.691 10.596 -1.130 1.00 95.75 91 ILE A C 1
ATOM 730 O O . ILE A 1 91 ? -4.995 10.914 -2.088 1.00 95.75 91 ILE A O 1
ATOM 734 N N . PHE A 1 92 ? -5.461 9.490 -0.418 1.00 93.31 92 PHE A N 1
ATOM 735 C CA . PHE A 1 92 ? -4.374 8.570 -0.743 1.00 93.31 92 PHE A CA 1
ATOM 736 C C . PHE A 1 92 ? -4.540 7.950 -2.136 1.00 93.31 92 PHE A C 1
ATOM 738 O O . PHE A 1 92 ? -3.566 7.872 -2.873 1.00 93.31 92 PHE A O 1
ATOM 745 N N . ALA A 1 93 ? -5.761 7.565 -2.515 1.00 92.44 93 ALA A N 1
ATOM 746 C CA . ALA A 1 93 ? -6.053 7.009 -3.833 1.00 92.44 93 ALA A CA 1
ATOM 747 C C . ALA A 1 93 ? -5.746 8.002 -4.963 1.00 92.44 93 ALA A C 1
ATOM 749 O O . ALA A 1 93 ? -5.114 7.616 -5.936 1.00 92.44 93 ALA A O 1
ATOM 750 N N . VAL A 1 94 ? -6.118 9.278 -4.805 1.00 94.31 94 VAL A N 1
ATOM 751 C CA . VAL A 1 94 ? -5.809 10.329 -5.792 1.00 94.31 94 VAL A CA 1
ATOM 752 C C . VAL A 1 94 ? -4.300 10.558 -5.909 1.00 94.31 94 VAL A C 1
ATOM 754 O O . VAL A 1 94 ? -3.781 10.693 -7.009 1.00 94.31 94 VAL A O 1
ATOM 757 N N . ILE A 1 95 ? -3.572 10.569 -4.787 1.00 91.25 95 ILE A N 1
ATOM 758 C CA . ILE A 1 95 ? -2.104 10.709 -4.807 1.00 91.25 95 ILE A CA 1
ATOM 759 C C . ILE A 1 95 ? -1.444 9.496 -5.482 1.00 91.25 95 ILE A C 1
ATOM 761 O O . ILE A 1 95 ? -0.446 9.645 -6.175 1.00 91.25 95 ILE A O 1
ATOM 765 N N . SER A 1 96 ? -2.010 8.308 -5.278 1.00 89.25 96 SER A N 1
ATOM 766 C CA . SER A 1 96 ? -1.533 7.030 -5.812 1.00 89.25 96 SER A CA 1
ATOM 767 C C . SER A 1 96 ? -1.889 6.788 -7.282 1.00 89.25 96 SER A C 1
ATOM 769 O O . SER A 1 96 ? -1.454 5.787 -7.838 1.00 89.25 96 SER A O 1
ATOM 771 N N . GLU A 1 97 ? -2.725 7.613 -7.907 1.00 89.50 97 GLU A N 1
ATOM 772 C CA . GLU A 1 97 ? -3.134 7.389 -9.299 1.00 89.50 97 GLU A CA 1
ATOM 773 C C . GLU A 1 97 ? -1.979 7.622 -10.285 1.00 89.50 97 GLU A C 1
ATOM 775 O O . GLU A 1 97 ? -1.951 7.042 -11.369 1.00 89.50 97 GLU A O 1
ATOM 780 N N . ILE A 1 98 ? -1.017 8.460 -9.894 1.00 85.00 98 ILE A N 1
ATOM 781 C CA . ILE A 1 98 ? 0.141 8.812 -10.709 1.00 85.00 98 ILE A CA 1
ATOM 782 C C . ILE A 1 98 ? 1.266 7.802 -10.421 1.00 85.00 98 ILE A C 1
ATOM 784 O O . ILE A 1 98 ? 1.677 7.713 -9.260 1.00 85.00 98 ILE A O 1
ATOM 788 N N . PRO A 1 99 ? 1.754 7.058 -11.435 1.00 75.00 99 PRO A N 1
ATOM 789 C CA . PRO A 1 99 ? 2.898 6.159 -11.302 1.00 75.00 99 PRO A CA 1
ATOM 790 C C . PRO A 1 99 ? 4.194 6.915 -10.990 1.00 75.00 99 PRO A C 1
ATOM 792 O O . PRO A 1 99 ? 4.375 8.046 -11.496 1.00 75.00 99 PRO A O 1
#

Radius of gyration: 18.6 Å; chains: 1; bounding box: 34×32×57 Å

pLDDT: mean 86.07, std 9.23, range [63.97, 96.19]

Sequence (99 aa):
MIKTIKLEKKGLDNIKLLSGAQLKYIAFLSMLIDHVNKALIYPILDGGLLLEISDFFDVIGRIAFPLFAFFIVEGFFKTKSRKKYLANLLIFAVISEIP

Foldseek 3Di:
DVVVVVVVVVVVVVVCPDDLVVLVVLLVVLQVLLQCLVPPQVVVPPDDPSVVVSVVSNVSNVVSVVSVVVVLVVCCVPDPDNVVSVVVVVVVVVVSPHD

Secondary structure (DSSP, 8-state):
-HHHHHHHHHHHHHH--S-HHHHHHHHHHHHHHHHHIIIIIGGG--SSHHHHHHHHHHHHHTTHHHHHHHHHHHHHHH-S-HHHHHHHHHHHHHHTT--